Protein AF-V5I2Z6-F1 (afdb_monomer_lite)

Foldseek 3Di:
DPDPVVVVVVVPPPPPPPPPQDDDAAADDPPAQFQKDWDQRPVPRDIDIDGHDFQHFHCPPHGRQFTDDPRGTDGDDDPDPPDDDDPPDDD

Radius of gyration: 25.85 Å; chains: 1; bounding box: 71×24×76 Å

Sequence (91 aa):
MRAAVLTWALVGLFFVEEASSECPAIHRRAQDTNCNYYCRNQADNGWEEGFLLNGETCNHATENDGVCSDGICYKATVPSPTESAPSRGPS

Organism: Ixodes ricinus (NCBI:txid34613)

InterPro domains:
  IPR011694 Ixonnexin-like [PF07771] (1-84)

pLDDT: mean 79.19, std 18.8, range [47.59, 97.88]

Structure (mmCIF, N/CA/C/O backbone):
data_AF-V5I2Z6-F1
#
_entry.id   AF-V5I2Z6-F1
#
loop_
_atom_site.group_PDB
_atom_site.id
_atom_site.type_symbol
_atom_site.label_atom_id
_atom_site.label_alt_id
_atom_site.label_comp_id
_atom_site.label_asym_id
_atom_site.label_entity_id
_atom_site.label_seq_id
_atom_site.pdbx_PDB_ins_code
_atom_site.Cartn_x
_atom_site.Cartn_y
_atom_site.Cartn_z
_atom_site.occupancy
_atom_site.B_iso_or_equiv
_atom_site.auth_seq_id
_atom_site.auth_comp_id
_atom_site.auth_asym_id
_atom_site.auth_atom_id
_atom_site.pdbx_PDB_model_num
ATOM 1 N N . MET A 1 1 ? -58.839 0.098 23.102 1.00 47.59 1 MET A N 1
ATOM 2 C CA . MET A 1 1 ? -57.864 0.976 22.413 1.00 47.59 1 MET A CA 1
ATOM 3 C C . MET A 1 1 ? -56.577 1.141 23.236 1.00 47.59 1 MET A C 1
ATOM 5 O O . MET A 1 1 ? -56.329 2.241 23.690 1.00 47.59 1 MET A O 1
ATOM 9 N N . ARG A 1 2 ? -55.772 0.095 23.506 1.00 51.69 2 ARG A N 1
ATOM 10 C CA . ARG A 1 2 ? -54.456 0.264 24.190 1.00 51.69 2 ARG A CA 1
ATOM 11 C C . ARG A 1 2 ? -53.377 -0.788 23.862 1.00 51.69 2 ARG A C 1
ATOM 13 O O . ARG A 1 2 ? -52.260 -0.638 24.329 1.00 51.69 2 ARG A O 1
ATOM 20 N N . ALA A 1 3 ? -53.662 -1.814 23.054 1.00 48.09 3 ALA A N 1
ATOM 21 C CA . ALA A 1 3 ? -52.691 -2.885 22.779 1.00 48.09 3 ALA A CA 1
ATOM 22 C C . ALA A 1 3 ? -51.835 -2.659 21.516 1.00 48.09 3 ALA A C 1
ATOM 24 O O . ALA A 1 3 ? -50.690 -3.087 21.473 1.00 48.09 3 ALA A O 1
ATOM 25 N N . ALA A 1 4 ? -52.351 -1.947 20.507 1.00 50.94 4 ALA A N 1
ATOM 26 C CA . ALA A 1 4 ? -51.686 -1.817 19.203 1.00 50.94 4 ALA A CA 1
ATOM 27 C C . ALA A 1 4 ? -50.456 -0.885 19.196 1.00 50.94 4 ALA A C 1
ATOM 29 O O . ALA A 1 4 ? -49.644 -0.942 18.280 1.00 50.94 4 ALA A O 1
ATOM 30 N N . VAL A 1 5 ? -50.309 -0.023 20.208 1.00 53.84 5 VAL A N 1
ATOM 31 C CA . VAL A 1 5 ? -49.215 0.964 20.268 1.00 53.84 5 VAL A CA 1
ATOM 32 C C . VAL A 1 5 ? -47.906 0.325 20.751 1.00 53.84 5 VAL A C 1
ATOM 34 O O . VAL A 1 5 ? -46.827 0.747 20.349 1.00 53.84 5 VAL A O 1
ATOM 37 N N . LEU A 1 6 ? -47.985 -0.733 21.565 1.00 49.38 6 LEU A N 1
ATOM 38 C CA . LEU A 1 6 ? -46.810 -1.372 22.169 1.00 49.38 6 LEU A CA 1
ATOM 39 C C . LEU A 1 6 ? -45.988 -2.197 21.167 1.00 49.38 6 LEU A C 1
ATOM 41 O O . LEU A 1 6 ? -44.784 -2.350 21.347 1.00 49.38 6 LEU A O 1
ATOM 45 N N . THR A 1 7 ? -46.601 -2.691 20.090 1.00 51.41 7 THR A N 1
ATOM 46 C CA . THR A 1 7 ? -45.921 -3.540 19.099 1.00 51.41 7 THR A CA 1
ATOM 47 C C . THR A 1 7 ? -45.009 -2.768 18.145 1.00 51.41 7 THR A C 1
ATOM 49 O O . THR A 1 7 ? -44.038 -3.335 17.661 1.00 51.41 7 THR A O 1
ATOM 52 N N . TRP A 1 8 ? -45.262 -1.478 17.894 1.00 51.91 8 TRP A N 1
ATOM 53 C CA . TRP A 1 8 ? -44.421 -0.667 16.997 1.00 51.91 8 TRP A CA 1
ATOM 54 C C . TRP A 1 8 ? -43.111 -0.197 17.646 1.00 51.91 8 TRP A C 1
ATOM 56 O O . TRP A 1 8 ? -42.130 0.028 16.944 1.00 51.91 8 TRP A O 1
ATOM 66 N N . ALA A 1 9 ? -43.059 -0.102 18.977 1.00 54.34 9 ALA A N 1
ATOM 67 C CA . ALA A 1 9 ? -41.865 0.348 19.694 1.00 54.34 9 ALA A CA 1
ATOM 68 C C . ALA A 1 9 ? -40.723 -0.691 19.696 1.00 54.34 9 ALA A C 1
ATOM 70 O O . ALA A 1 9 ? -39.562 -0.325 19.844 1.00 54.34 9 ALA A O 1
ATOM 71 N N . LEU A 1 10 ? -41.033 -1.979 19.506 1.00 54.75 10 LEU A N 1
ATOM 72 C CA . LEU A 1 10 ? -40.045 -3.066 19.569 1.00 54.75 10 LEU A CA 1
ATOM 73 C C . LEU A 1 10 ? -39.276 -3.291 18.257 1.00 54.75 10 LEU A C 1
ATOM 75 O O . LEU A 1 10 ? -38.242 -3.950 18.269 1.00 54.75 10 LEU A O 1
ATOM 79 N N . VAL A 1 11 ? -39.746 -2.746 17.130 1.00 58.41 11 VAL A N 1
ATOM 80 C CA . VAL A 1 11 ? -39.134 -2.978 15.805 1.00 58.41 11 VAL A CA 1
ATOM 81 C C . VAL A 1 11 ? -38.012 -1.968 15.498 1.00 58.41 11 VAL A C 1
ATOM 83 O O . VAL A 1 11 ? -37.234 -2.167 14.573 1.00 58.41 11 VAL A O 1
ATOM 86 N N . GLY A 1 12 ? -37.880 -0.897 16.288 1.00 56.72 12 GLY A N 1
ATOM 87 C CA . GLY A 1 12 ? -36.937 0.197 16.024 1.00 56.72 12 GLY A CA 1
ATOM 88 C C . GLY A 1 12 ? -35.518 0.034 16.583 1.00 56.72 12 GLY A C 1
ATOM 89 O O . GLY A 1 12 ? -34.721 0.948 16.418 1.00 56.72 12 GLY A O 1
ATOM 90 N N . LEU A 1 13 ? -35.190 -1.072 17.263 1.00 57.62 13 LEU A N 1
ATOM 91 C CA . LEU A 1 13 ? -33.956 -1.182 18.065 1.00 57.62 13 LEU A CA 1
ATOM 92 C C . LEU A 1 13 ? -32.756 -1.877 17.390 1.00 57.62 13 LEU A C 1
ATOM 94 O O . LEU A 1 13 ? -31.746 -2.075 18.056 1.00 57.62 13 LEU A O 1
ATOM 98 N N . PHE A 1 14 ? -32.825 -2.249 16.108 1.00 57.19 14 PHE A N 1
ATOM 99 C CA . PHE A 1 14 ? -31.841 -3.179 15.518 1.00 57.19 14 PHE A CA 1
ATOM 100 C C . PHE A 1 14 ? -30.908 -2.614 14.441 1.00 57.19 14 PHE A C 1
ATOM 102 O O . PHE A 1 14 ? -30.169 -3.382 13.836 1.00 57.19 14 PHE A O 1
ATOM 109 N N . PHE A 1 15 ? -30.872 -1.301 14.217 1.00 59.12 15 PHE A N 1
ATOM 110 C CA . PHE A 1 15 ?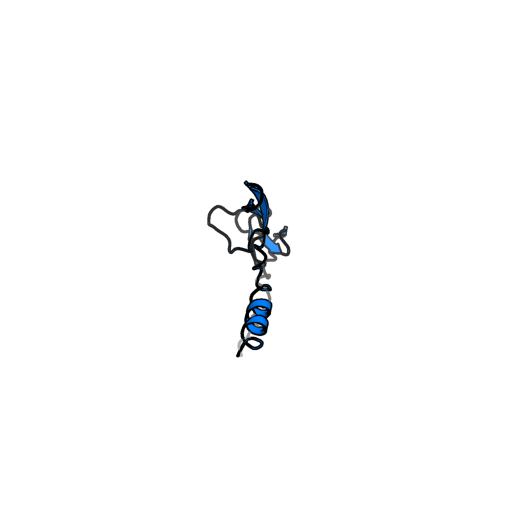 -29.867 -0.705 13.331 1.00 59.12 15 PHE A CA 1
ATOM 111 C C . PHE A 1 15 ? -28.755 -0.068 14.164 1.00 59.12 15 PHE A C 1
ATOM 113 O O . PHE A 1 15 ? -28.670 1.149 14.289 1.00 59.12 15 PHE A O 1
ATOM 120 N N . VAL A 1 16 ? -27.926 -0.912 14.784 1.00 58.22 16 VAL A N 1
ATOM 121 C CA . VAL A 1 16 ? -26.571 -0.495 15.152 1.00 58.22 16 VAL A CA 1
ATOM 122 C C . VAL A 1 16 ? -25.782 -0.544 13.849 1.00 58.22 16 VAL A C 1
ATOM 124 O O . VAL A 1 16 ? -25.469 -1.621 13.350 1.00 58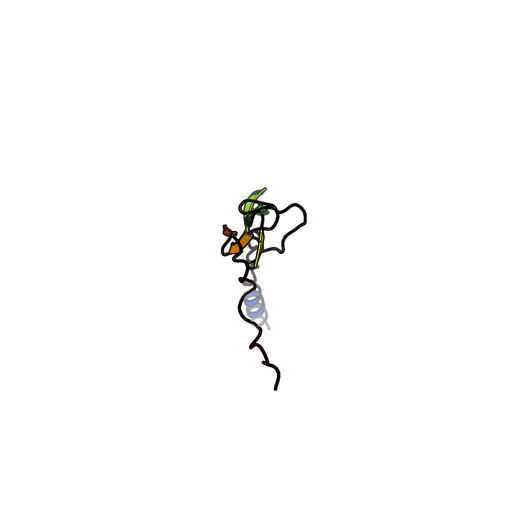.22 16 VAL A O 1
ATOM 127 N N . GLU A 1 17 ? -25.553 0.616 13.234 1.00 55.91 17 GLU A N 1
ATOM 128 C CA . GLU A 1 17 ? -24.497 0.743 12.233 1.00 55.91 17 GLU A CA 1
ATOM 129 C C . GLU A 1 17 ? -23.190 0.438 12.963 1.00 55.91 17 GLU A C 1
ATOM 131 O O . GLU A 1 17 ? -22.737 1.225 13.795 1.00 55.91 17 GLU A O 1
ATOM 136 N N . GLU A 1 18 ? -22.640 -0.752 12.721 1.00 55.72 18 GLU A N 1
ATOM 137 C CA . GLU A 1 18 ? -21.290 -1.110 13.135 1.00 55.72 18 GLU A CA 1
ATOM 138 C C . GLU A 1 18 ? -20.371 -0.033 12.553 1.00 55.72 18 GLU A C 1
ATOM 140 O O . GLU A 1 18 ? -20.122 0.010 11.345 1.00 55.72 18 GLU A O 1
ATOM 145 N N . ALA A 1 19 ? -19.934 0.906 13.393 1.00 57.22 19 ALA A N 1
ATOM 146 C CA . ALA A 1 19 ? -18.904 1.851 13.016 1.00 57.22 19 ALA A CA 1
ATOM 147 C C . ALA A 1 19 ? -17.660 1.009 12.740 1.00 57.22 19 ALA A C 1
ATOM 149 O O . ALA A 1 19 ? -17.001 0.563 13.677 1.00 57.22 19 ALA A O 1
ATOM 150 N N . SER A 1 20 ? -17.411 0.721 11.459 1.00 61.81 20 SER A N 1
ATOM 151 C CA . SER A 1 20 ? -16.233 -0.015 11.017 1.00 61.81 20 SER A CA 1
ATOM 152 C C . SER A 1 20 ? -15.023 0.696 11.594 1.00 61.81 20 SER A C 1
ATOM 154 O O . SER A 1 20 ? -14.712 1.823 11.207 1.00 61.81 20 SER A O 1
ATOM 156 N N . SER A 1 21 ? -14.393 0.058 12.573 1.00 64.25 21 SER A N 1
ATOM 157 C CA . SER A 1 21 ? -13.199 0.574 13.222 1.00 64.25 21 SER A CA 1
ATOM 158 C C . SER A 1 21 ? -11.985 0.503 12.312 1.00 64.25 21 SER A C 1
ATOM 160 O O . SER A 1 21 ? -10.993 1.100 12.692 1.00 64.25 21 SER A O 1
ATOM 162 N N . GLU A 1 22 ? -12.113 -0.192 11.171 1.00 82.69 22 GLU A N 1
ATOM 163 C CA . GLU A 1 22 ? -11.064 -0.495 10.203 1.00 82.69 22 GLU A CA 1
ATOM 164 C C . GLU A 1 22 ? -10.830 0.630 9.184 1.00 82.69 22 GLU A C 1
ATOM 166 O O . GLU A 1 22 ? -11.774 1.200 8.618 1.00 82.69 22 GLU A O 1
ATOM 171 N N . CYS A 1 23 ? -9.560 0.909 8.887 1.00 90.88 23 CYS A N 1
ATOM 172 C CA . CYS A 1 23 ? -9.160 1.782 7.791 1.00 90.88 23 CYS A CA 1
ATOM 173 C C . CYS A 1 23 ? -9.717 1.292 6.439 1.00 90.88 23 CYS A C 1
ATOM 175 O O . CYS A 1 23 ? -9.529 0.130 6.074 1.00 90.88 23 CYS A O 1
ATOM 177 N N . PRO A 1 24 ? -10.335 2.168 5.624 1.00 91.38 24 PRO A N 1
ATOM 178 C CA . PRO A 1 24 ? -10.872 1.765 4.327 1.00 91.38 24 PRO A CA 1
ATOM 179 C C . PRO A 1 24 ? -9.759 1.375 3.343 1.00 91.38 24 PRO A C 1
ATOM 181 O O . PRO A 1 24 ? -8.655 1.909 3.390 1.00 91.38 24 PRO A O 1
ATOM 184 N N . ALA A 1 25 ? -10.042 0.512 2.370 1.00 92.50 25 ALA A N 1
ATOM 185 C CA . ALA A 1 25 ? -9.129 0.359 1.239 1.00 92.50 25 ALA A CA 1
ATOM 186 C C . ALA A 1 25 ? -9.178 1.622 0.357 1.00 92.50 25 ALA A C 1
ATOM 188 O O . ALA A 1 25 ? -10.266 2.082 0.001 1.00 92.50 25 ALA A O 1
ATOM 189 N N . ILE A 1 26 ? -8.022 2.199 0.009 1.00 95.06 26 ILE A N 1
ATOM 190 C CA . ILE A 1 26 ? -7.945 3.465 -0.748 1.00 95.06 26 ILE A CA 1
ATOM 191 C C . ILE A 1 26 ? -7.149 3.328 -2.050 1.00 95.06 26 ILE A C 1
ATOM 193 O O . ILE A 1 26 ? -6.283 2.467 -2.186 1.00 95.06 26 ILE A O 1
ATOM 197 N N . HIS A 1 27 ? -7.405 4.230 -2.998 1.00 97.25 27 HIS A N 1
ATOM 198 C CA . HIS A 1 27 ? -6.492 4.470 -4.117 1.00 97.25 27 HIS A CA 1
ATOM 199 C C . HIS A 1 27 ? -5.222 5.179 -3.640 1.00 97.25 27 HIS A C 1
ATOM 201 O O . HIS A 1 27 ? -5.240 5.915 -2.646 1.00 97.25 27 HIS A O 1
ATOM 207 N N . ARG A 1 28 ? -4.130 4.999 -4.384 1.00 96.00 28 ARG A N 1
ATOM 208 C CA . ARG A 1 28 ? -2.843 5.617 -4.075 1.00 96.00 28 ARG A CA 1
ATOM 209 C C . ARG A 1 28 ? -2.930 7.145 -4.122 1.00 96.00 28 ARG A C 1
ATOM 211 O O . ARG A 1 28 ? -3.397 7.730 -5.101 1.00 96.00 28 ARG A O 1
ATOM 218 N N . ARG A 1 29 ? -2.411 7.813 -3.090 1.00 94.75 29 ARG A N 1
ATOM 219 C CA . ARG A 1 29 ? -2.183 9.267 -3.076 1.00 94.75 29 ARG A CA 1
ATOM 220 C C . ARG A 1 29 ? -0.751 9.571 -3.504 1.00 94.75 29 ARG A C 1
ATOM 222 O O . ARG A 1 29 ? 0.125 8.717 -3.439 1.00 94.75 29 ARG A O 1
ATOM 229 N N . ALA A 1 30 ? -0.483 10.815 -3.891 1.00 92.62 30 ALA A N 1
ATOM 230 C CA . ALA A 1 30 ? 0.832 11.214 -4.399 1.00 92.62 30 ALA A CA 1
ATOM 231 C C . ALA A 1 30 ? 1.995 10.918 -3.428 1.00 92.62 30 ALA A C 1
ATOM 233 O O . ALA A 1 30 ? 3.104 10.641 -3.872 1.00 92.62 30 ALA A O 1
ATOM 234 N N . GLN A 1 31 ? 1.749 10.962 -2.115 1.00 92.38 31 GLN A N 1
ATOM 235 C CA . GLN A 1 31 ? 2.754 10.666 -1.092 1.00 92.38 31 GLN A CA 1
ATOM 236 C C . GLN A 1 31 ? 2.911 9.175 -0.756 1.00 92.38 31 GLN A C 1
ATOM 238 O O . GLN A 1 31 ? 3.835 8.821 -0.026 1.00 92.38 31 GLN A O 1
ATOM 243 N N . ASP A 1 32 ? 2.007 8.310 -1.222 1.00 94.38 32 ASP A N 1
ATOM 244 C CA . ASP A 1 32 ? 2.028 6.897 -0.861 1.00 94.38 32 ASP A CA 1
ATOM 245 C C . ASP A 1 32 ? 3.072 6.166 -1.723 1.00 94.38 32 ASP A C 1
ATOM 247 O O . ASP A 1 32 ? 2.996 6.126 -2.957 1.00 94.38 32 ASP A O 1
ATOM 251 N N . THR A 1 33 ? 4.082 5.610 -1.055 1.00 95.75 33 THR A N 1
ATOM 252 C CA . THR A 1 33 ? 5.167 4.829 -1.673 1.00 95.75 33 THR A CA 1
ATOM 253 C C . THR A 1 33 ? 5.069 3.335 -1.362 1.00 95.75 33 THR A C 1
ATOM 255 O O . THR A 1 33 ? 5.685 2.534 -2.062 1.00 95.75 33 THR A O 1
ATOM 258 N N . ASN A 1 34 ? 4.285 2.959 -0.349 1.00 95.69 34 ASN A N 1
ATOM 259 C CA . ASN A 1 34 ? 4.019 1.584 0.070 1.00 95.69 34 ASN A CA 1
ATOM 260 C C . ASN A 1 34 ? 2.524 1.256 -0.105 1.00 95.69 34 ASN A C 1
ATOM 262 O O . ASN A 1 34 ? 1.709 2.143 -0.340 1.00 95.69 34 ASN A O 1
ATOM 266 N N . CYS A 1 35 ? 2.178 -0.020 0.013 1.00 97.62 35 CYS A N 1
ATOM 267 C CA . CYS A 1 35 ? 0.829 -0.559 -0.090 1.00 97.62 35 CYS A CA 1
ATOM 268 C C . CYS A 1 35 ? 0.048 -0.521 1.224 1.00 97.62 35 CYS A C 1
ATOM 270 O O . CYS A 1 35 ? -1.128 -0.872 1.229 1.00 97.62 35 CYS A O 1
ATOM 272 N N . ASN A 1 36 ? 0.674 -0.090 2.319 1.00 95.69 36 ASN A N 1
ATOM 273 C CA . ASN A 1 36 ? 0.022 0.155 3.596 1.00 95.69 36 ASN A CA 1
ATOM 274 C C . ASN A 1 36 ? 0.040 1.650 3.948 1.00 95.69 36 ASN A C 1
ATOM 276 O O . ASN A 1 36 ? 0.896 2.416 3.499 1.00 95.69 36 ASN A O 1
ATOM 280 N N . TYR A 1 37 ? -0.915 2.063 4.771 1.00 94.44 37 TYR A N 1
ATOM 281 C CA . TYR A 1 37 ? -1.006 3.413 5.309 1.00 94.44 37 TYR A CA 1
ATOM 282 C C . TYR A 1 37 ? 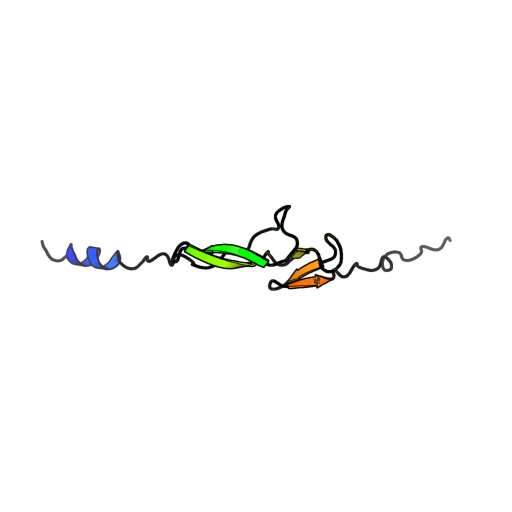-1.618 3.377 6.710 1.00 94.44 37 TYR A C 1
ATOM 284 O O . TYR A 1 37 ? -2.196 2.373 7.106 1.00 94.44 37 TYR A O 1
ATOM 292 N N . TYR A 1 38 ? -1.521 4.479 7.455 1.00 93.19 38 TYR A N 1
ATOM 293 C CA . TYR A 1 38 ? -2.165 4.590 8.763 1.00 93.19 38 TYR A CA 1
ATOM 294 C C . TYR A 1 38 ? -3.322 5.586 8.731 1.00 93.19 38 TYR A C 1
ATOM 296 O O . TYR A 1 38 ? -3.175 6.701 8.215 1.00 93.19 38 TYR A O 1
ATOM 304 N N . CYS A 1 39 ? -4.461 5.199 9.301 1.00 91.69 39 CYS A N 1
ATOM 305 C CA . CYS A 1 39 ? -5.604 6.076 9.532 1.00 91.69 39 CYS A CA 1
ATOM 306 C C . CYS A 1 39 ? -5.900 6.206 11.031 1.00 91.69 39 CYS A C 1
ATOM 308 O O . CYS A 1 39 ? -5.406 5.440 11.861 1.00 91.69 39 CYS A O 1
ATOM 310 N N . ARG A 1 40 ? -6.669 7.237 11.392 1.00 91.69 40 ARG A N 1
ATOM 311 C CA . ARG A 1 40 ? -7.066 7.466 12.781 1.00 91.69 40 ARG A CA 1
ATOM 312 C C . ARG A 1 40 ? -8.271 6.591 13.109 1.00 91.69 40 ARG A C 1
ATOM 314 O O . ARG A 1 40 ? -9.317 6.760 12.483 1.00 91.69 40 ARG A O 1
ATOM 321 N N . ASN A 1 41 ? -8.146 5.740 14.120 1.00 86.06 41 ASN A N 1
ATOM 322 C CA . ASN A 1 41 ? -9.279 4.999 14.656 1.00 86.06 41 ASN A CA 1
ATOM 323 C C . ASN A 1 41 ? -10.131 5.946 15.522 1.00 86.06 41 ASN A C 1
ATOM 325 O O . ASN A 1 41 ? -9.624 6.597 16.439 1.00 86.06 41 ASN A O 1
ATOM 329 N N . GLN A 1 42 ? -11.422 6.074 15.207 1.00 82.94 42 GLN A N 1
ATOM 330 C CA . GLN A 1 42 ? -12.321 6.991 15.921 1.00 82.94 42 GLN A CA 1
ATOM 331 C C . GLN A 1 42 ? -12.810 6.443 17.269 1.00 82.94 42 GLN A C 1
ATOM 333 O O . GLN A 1 42 ? -13.255 7.225 18.108 1.00 82.94 42 GLN A O 1
ATOM 338 N N . ALA A 1 43 ? -12.727 5.129 17.494 1.00 84.94 43 ALA A N 1
ATOM 339 C CA . ALA A 1 43 ? -13.199 4.489 18.717 1.00 84.94 43 ALA A CA 1
ATOM 340 C C . ALA A 1 43 ? -12.247 4.724 19.900 1.00 84.94 43 ALA A C 1
ATOM 342 O O . ALA A 1 43 ? -12.701 4.963 21.019 1.00 84.94 43 ALA A O 1
ATOM 343 N N . ASP A 1 44 ? -10.935 4.691 19.662 1.00 86.44 44 ASP A N 1
ATOM 344 C CA . ASP A 1 44 ? -9.912 4.775 20.712 1.00 86.44 44 ASP A CA 1
ATOM 345 C C . ASP A 1 44 ? -8.861 5.876 20.477 1.00 86.44 44 ASP A C 1
ATOM 347 O O . ASP A 1 44 ? -7.947 6.053 21.286 1.00 86.44 44 ASP A O 1
ATOM 351 N N . ASN A 1 45 ? -9.005 6.667 19.407 1.00 85.50 45 ASN A N 1
ATOM 352 C CA . ASN A 1 45 ? -8.025 7.655 18.943 1.00 85.50 45 ASN A CA 1
ATOM 353 C C . ASN A 1 45 ? -6.646 7.066 18.602 1.00 85.50 45 ASN A C 1
ATOM 355 O O . ASN A 1 45 ? -5.679 7.836 18.486 1.00 85.50 45 ASN A O 1
ATOM 359 N N . GLY A 1 46 ? -6.551 5.749 18.435 1.00 90.44 46 GLY A N 1
ATOM 360 C CA . GLY A 1 46 ? -5.367 5.030 18.004 1.00 90.44 46 GLY A CA 1
ATOM 361 C C . GLY A 1 46 ? -5.048 5.241 16.526 1.00 90.44 46 GLY A C 1
ATOM 362 O O . GLY A 1 46 ? -5.744 5.951 15.790 1.00 90.44 46 GLY A O 1
ATOM 363 N N . TRP A 1 47 ? -3.947 4.625 16.106 1.00 93.25 47 TRP A N 1
ATOM 364 C CA . TRP A 1 47 ? -3.590 4.476 14.701 1.00 93.25 47 TRP A CA 1
ATOM 365 C C . TRP A 1 47 ? -3.838 3.039 14.301 1.00 93.25 47 TRP A C 1
ATOM 367 O O . TRP A 1 47 ? -3.424 2.121 15.007 1.00 93.25 47 TRP A O 1
ATOM 377 N N . GLU A 1 48 ? -4.462 2.866 13.155 1.00 93.44 48 GLU A N 1
ATOM 378 C CA . GLU A 1 48 ? -4.695 1.560 12.576 1.00 93.44 48 GLU A CA 1
ATOM 379 C C . GLU A 1 48 ? -4.087 1.518 11.181 1.00 93.44 48 GLU A C 1
ATOM 381 O O . GLU A 1 48 ? -3.977 2.544 10.504 1.00 93.44 48 GLU A O 1
ATOM 386 N N . GLU A 1 49 ? -3.619 0.338 10.798 1.00 93.38 49 GLU A N 1
ATOM 387 C CA . GLU A 1 49 ? -3.072 0.084 9.478 1.00 93.38 49 GLU A CA 1
ATOM 388 C C . GLU A 1 49 ? -4.199 -0.242 8.495 1.00 93.38 49 GLU A C 1
ATOM 390 O O . GLU A 1 49 ? -5.053 -1.083 8.759 1.00 93.38 49 GLU A O 1
ATOM 395 N N . GLY A 1 50 ? -4.183 0.422 7.346 1.00 94.31 50 GLY A N 1
ATOM 396 C CA . GLY A 1 50 ? -5.014 0.116 6.193 1.00 94.31 50 GLY A CA 1
ATOM 397 C C . GLY A 1 50 ? -4.159 -0.164 4.968 1.00 94.31 50 GLY A C 1
ATOM 398 O O . GLY A 1 50 ? -2.945 0.052 4.966 1.00 94.31 50 GLY A O 1
ATOM 399 N N . PHE A 1 51 ? -4.808 -0.596 3.891 1.00 96.50 51 PHE A N 1
ATOM 400 C CA . PHE A 1 51 ? -4.124 -0.991 2.664 1.00 96.50 51 PHE A CA 1
ATOM 401 C C . PHE A 1 51 ? -4.603 -0.195 1.452 1.00 96.50 51 PHE A C 1
ATOM 403 O O . PHE A 1 51 ? -5.764 0.210 1.353 1.00 96.50 51 PHE A O 1
ATOM 410 N N . LEU A 1 52 ? -3.686 0.031 0.516 1.00 97.31 52 LEU A N 1
ATOM 411 C CA . LEU A 1 52 ? -4.039 0.464 -0.825 1.00 97.31 52 LEU A CA 1
ATOM 412 C C . LEU A 1 52 ? -4.769 -0.669 -1.554 1.00 97.31 52 LEU A C 1
ATOM 414 O O . LEU A 1 52 ? -4.582 -1.850 -1.255 1.00 97.31 52 LEU A O 1
ATOM 418 N N . LEU A 1 53 ? -5.590 -0.308 -2.534 1.00 97.56 53 LEU A N 1
ATOM 419 C CA . LEU A 1 53 ? -6.257 -1.274 -3.398 1.00 97.56 53 LEU A CA 1
ATOM 420 C C . LEU A 1 53 ? -5.239 -2.124 -4.177 1.00 97.56 53 LEU A C 1
ATOM 422 O O . LEU A 1 53 ? -4.167 -1.661 -4.575 1.00 97.56 53 LEU A O 1
ATOM 426 N N . ASN A 1 54 ? -5.603 -3.379 -4.439 1.00 97.00 54 ASN A N 1
ATOM 427 C CA . ASN A 1 54 ? -4.807 -4.254 -5.294 1.00 97.00 54 ASN A CA 1
ATOM 428 C C . ASN A 1 54 ? -4.675 -3.641 -6.700 1.00 97.00 54 ASN A C 1
ATOM 430 O O . 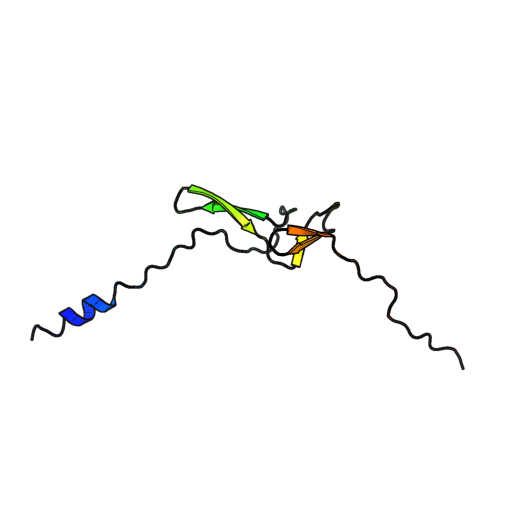ASN A 1 54 ? -5.650 -3.141 -7.261 1.00 97.00 54 ASN A O 1
ATOM 434 N N . GLY A 1 55 ? -3.474 -3.701 -7.277 1.00 95.94 55 GLY A N 1
ATOM 435 C CA . GLY A 1 55 ? -3.167 -3.106 -8.581 1.00 95.94 55 GLY A CA 1
ATOM 436 C C . GLY A 1 55 ? -2.581 -1.691 -8.522 1.00 95.94 55 GLY A C 1
ATOM 437 O O . GLY A 1 55 ? -2.051 -1.224 -9.530 1.00 95.94 55 GLY A O 1
ATOM 438 N N . GLU A 1 56 ? -2.623 -1.021 -7.366 1.00 97.44 56 GLU A N 1
ATOM 439 C CA . GLU A 1 56 ? -1.981 0.284 -7.192 1.00 97.44 56 GLU A CA 1
ATOM 440 C C . GLU A 1 56 ? -0.460 0.187 -7.353 1.00 97.44 56 GLU A C 1
ATOM 442 O O . GLU A 1 56 ? 0.164 -0.823 -7.021 1.00 97.44 56 GLU A O 1
ATOM 447 N N . THR A 1 57 ? 0.147 1.254 -7.870 1.00 96.56 57 THR A N 1
ATOM 448 C CA . THR A 1 57 ? 1.605 1.328 -8.041 1.00 96.56 57 THR A CA 1
ATOM 449 C C . THR A 1 57 ? 2.297 1.596 -6.707 1.00 96.56 57 THR A C 1
ATOM 451 O O . THR A 1 57 ? 1.816 2.376 -5.890 1.00 96.56 57 THR A O 1
ATOM 454 N N . CYS A 1 58 ? 3.453 0.980 -6.489 1.00 97.00 58 CYS A N 1
ATOM 455 C CA . CYS A 1 58 ? 4.247 1.158 -5.273 1.00 97.00 58 CYS A CA 1
ATOM 456 C C . CYS A 1 58 ? 5.746 1.132 -5.584 1.00 97.00 58 CYS A C 1
ATOM 458 O O . CYS A 1 58 ? 6.160 0.793 -6.695 1.00 97.00 58 CYS A O 1
ATOM 460 N N . ASN A 1 59 ? 6.565 1.507 -4.602 1.00 96.50 59 ASN A N 1
ATOM 461 C CA . ASN A 1 59 ? 8.017 1.508 -4.724 1.00 96.50 59 ASN A CA 1
ATOM 462 C C . ASN A 1 59 ? 8.568 0.216 -4.112 1.00 96.50 59 ASN A C 1
ATOM 464 O O . ASN A 1 59 ? 8.698 0.117 -2.892 1.00 96.50 59 ASN A O 1
ATOM 468 N N . HIS A 1 60 ? 8.884 -0.776 -4.946 1.00 95.25 60 HIS A N 1
ATOM 469 C CA . HIS A 1 60 ? 9.453 -2.046 -4.494 1.00 95.25 60 HIS A CA 1
ATOM 470 C C . HIS A 1 60 ? 10.977 -1.940 -4.347 1.00 95.25 60 HIS A C 1
ATOM 472 O O . HIS A 1 60 ? 11.529 -2.233 -3.289 1.00 95.25 60 HIS A O 1
ATOM 478 N N . ALA A 1 61 ? 11.669 -1.525 -5.410 1.00 94.81 61 ALA A N 1
ATOM 479 C CA . ALA A 1 61 ? 13.108 -1.253 -5.395 1.00 94.81 61 ALA A CA 1
ATOM 480 C C . ALA A 1 61 ? 13.445 0.146 -5.925 1.00 94.81 61 ALA A C 1
ATOM 482 O O . ALA A 1 61 ? 14.416 0.757 -5.477 1.00 94.81 61 ALA A O 1
ATOM 483 N N . THR A 1 62 ? 12.645 0.665 -6.855 1.00 94.12 62 THR A N 1
ATOM 484 C CA . THR A 1 62 ? 12.746 2.032 -7.376 1.00 94.12 62 THR A CA 1
ATOM 485 C C . THR A 1 62 ? 11.374 2.701 -7.362 1.00 94.12 62 THR A C 1
ATOM 487 O O . THR A 1 62 ? 10.403 2.152 -6.854 1.00 94.12 62 THR A O 1
ATOM 490 N N . GLU A 1 63 ? 11.270 3.923 -7.874 1.00 95.00 63 GLU A N 1
ATOM 491 C CA . GLU A 1 63 ? 9.979 4.602 -7.931 1.00 95.00 63 GLU A CA 1
ATOM 492 C C . GLU A 1 63 ? 9.016 3.882 -8.889 1.00 95.00 63 GLU A C 1
ATOM 494 O O . GLU A 1 63 ? 9.364 3.635 -10.044 1.00 95.00 63 GLU A O 1
ATOM 499 N N . ASN A 1 64 ? 7.807 3.574 -8.414 1.00 94.56 64 ASN A N 1
ATOM 500 C CA . ASN A 1 64 ? 6.699 2.998 -9.182 1.00 94.56 64 ASN A CA 1
ATOM 501 C C . ASN A 1 64 ? 7.016 1.661 -9.892 1.00 94.56 64 ASN A C 1
ATOM 503 O O . ASN A 1 64 ? 6.374 1.336 -10.891 1.00 94.56 64 ASN A O 1
ATOM 507 N N . ASP A 1 65 ? 7.998 0.886 -9.413 1.00 95.50 65 ASP A N 1
ATOM 508 C CA . ASP A 1 65 ? 8.399 -0.401 -10.010 1.00 95.50 65 ASP A CA 1
ATOM 509 C C . ASP A 1 65 ? 7.663 -1.618 -9.428 1.00 95.50 65 ASP A C 1
ATOM 511 O O . ASP A 1 65 ? 7.953 -2.762 -9.795 1.00 95.50 65 ASP A O 1
ATOM 515 N N . GLY A 1 66 ? 6.721 -1.382 -8.518 1.00 96.69 66 GLY A N 1
ATOM 516 C CA . GLY A 1 66 ? 5.915 -2.407 -7.881 1.00 96.69 66 GLY A CA 1
ATOM 517 C C . GLY A 1 66 ? 4.413 -2.234 -8.084 1.00 96.69 66 GLY A C 1
ATOM 518 O O . GLY A 1 66 ? 3.928 -1.187 -8.518 1.00 96.69 66 GLY A O 1
ATOM 519 N N . VAL A 1 67 ? 3.685 -3.290 -7.732 1.00 97.31 67 VAL A N 1
ATOM 520 C CA . VAL A 1 67 ? 2.225 -3.363 -7.705 1.00 97.31 67 VAL A CA 1
ATOM 521 C C . VAL A 1 67 ? 1.772 -3.924 -6.360 1.00 97.31 67 VAL A C 1
ATOM 523 O O . VAL A 1 67 ? 2.332 -4.910 -5.873 1.00 97.31 67 VAL A O 1
ATOM 526 N N . CYS A 1 68 ? 0.750 -3.311 -5.772 1.00 97.88 68 CYS A N 1
ATOM 527 C CA . CYS A 1 68 ? 0.144 -3.770 -4.531 1.00 97.88 68 CYS A CA 1
ATOM 528 C C . CYS A 1 68 ? -0.701 -5.031 -4.736 1.00 97.88 68 CYS A C 1
ATOM 530 O O . CYS A 1 68 ? -1.558 -5.074 -5.622 1.00 97.88 68 CYS A O 1
ATOM 532 N N . SER A 1 69 ? -0.488 -6.033 -3.884 1.00 96.50 69 SER A N 1
ATOM 533 C CA . SER A 1 69 ? -1.363 -7.196 -3.724 1.00 96.50 69 SER A CA 1
ATOM 534 C C . SER A 1 69 ? -1.421 -7.570 -2.249 1.00 96.50 69 SER A C 1
ATOM 536 O O . SER A 1 69 ? -0.384 -7.786 -1.629 1.00 96.50 69 SER A O 1
ATOM 538 N N . ASP A 1 70 ? -2.623 -7.618 -1.684 1.00 93.44 70 ASP A N 1
ATOM 539 C CA . ASP A 1 70 ? -2.885 -7.995 -0.289 1.00 93.44 70 ASP A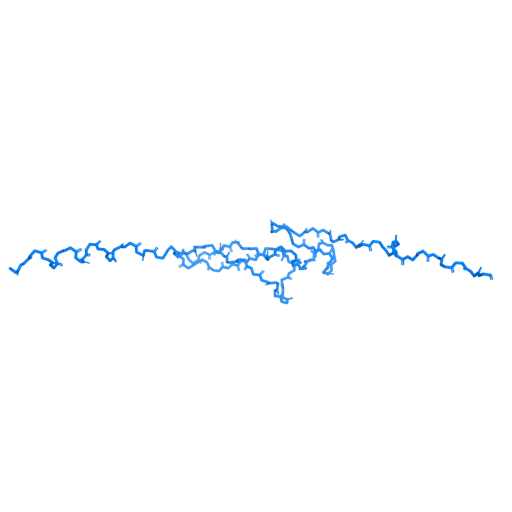 CA 1
ATOM 540 C C . ASP A 1 70 ? -2.033 -7.196 0.714 1.00 93.44 70 ASP A C 1
ATOM 542 O O . ASP A 1 70 ? -1.459 -7.734 1.657 1.00 93.44 70 ASP A O 1
ATOM 546 N N . GLY A 1 71 ? -1.902 -5.888 0.463 1.00 93.94 71 GLY A N 1
ATOM 547 C CA . GLY A 1 71 ? -1.125 -4.977 1.307 1.00 93.94 71 GLY A CA 1
ATOM 548 C C . GLY A 1 71 ? 0.393 -5.058 1.136 1.00 93.94 71 GLY A C 1
ATOM 549 O O . GLY A 1 71 ? 1.117 -4.306 1.785 1.00 93.94 71 GLY A O 1
ATOM 550 N N . ILE A 1 72 ? 0.894 -5.918 0.247 1.00 96.00 72 ILE A N 1
ATOM 551 C CA . ILE A 1 72 ? 2.323 -6.103 -0.012 1.00 96.00 72 ILE A CA 1
ATOM 552 C C . ILE A 1 72 ? 2.678 -5.513 -1.379 1.00 96.00 72 ILE A C 1
ATOM 554 O O . ILE A 1 72 ? 1.984 -5.728 -2.373 1.00 96.00 72 ILE A O 1
ATOM 558 N N . CYS A 1 73 ? 3.787 -4.775 -1.435 1.00 97.38 73 CYS A N 1
ATOM 559 C CA . CYS A 1 73 ? 4.349 -4.291 -2.690 1.00 97.38 73 CYS A CA 1
ATOM 560 C C . CYS A 1 73 ? 5.167 -5.405 -3.351 1.00 97.38 73 CYS A C 1
ATOM 562 O O . CYS A 1 73 ? 6.185 -5.825 -2.804 1.00 97.38 73 CYS A O 1
ATOM 564 N N . TYR A 1 74 ? 4.747 -5.873 -4.526 1.00 96.44 74 TYR A N 1
ATOM 565 C CA . TYR A 1 74 ? 5.476 -6.859 -5.329 1.00 96.44 74 TYR A CA 1
ATOM 566 C C . TYR A 1 74 ? 6.109 -6.197 -6.543 1.00 96.44 74 TYR A C 1
ATOM 568 O O . TYR A 1 74 ? 5.514 -5.310 -7.143 1.00 96.44 74 TYR A O 1
ATOM 576 N N . LYS A 1 75 ? 7.287 -6.659 -6.966 1.00 96.06 75 LYS A N 1
ATOM 577 C CA . LYS A 1 75 ? 7.917 -6.170 -8.197 1.00 96.06 75 LYS A CA 1
ATOM 578 C C . LYS A 1 75 ? 7.012 -6.413 -9.410 1.00 96.06 75 LYS A C 1
ATOM 580 O O . LYS A 1 75 ? 6.625 -7.552 -9.679 1.00 96.06 75 LYS A O 1
ATOM 585 N N . ALA A 1 76 ? 6.723 -5.359 -10.171 1.00 92.00 76 ALA A N 1
ATOM 586 C CA . ALA A 1 76 ? 5.934 -5.465 -11.388 1.00 92.00 76 ALA A CA 1
ATOM 587 C C . ALA A 1 76 ? 6.684 -6.314 -12.427 1.00 92.00 76 ALA A C 1
ATOM 589 O O . ALA A 1 76 ? 7.866 -6.090 -12.708 1.00 92.00 76 ALA A O 1
ATOM 590 N N . THR A 1 77 ? 6.001 -7.289 -13.028 1.00 84.69 77 THR A N 1
ATOM 591 C CA . THR A 1 77 ? 6.550 -7.994 -14.191 1.00 84.69 77 THR A CA 1
ATOM 592 C C . THR A 1 77 ? 6.273 -7.144 -15.421 1.00 84.69 77 THR A C 1
ATOM 594 O O . THR A 1 77 ? 5.121 -6.973 -15.809 1.00 84.69 77 THR A O 1
ATOM 597 N N . VAL A 1 78 ? 7.318 -6.594 -16.037 1.00 69.62 78 VAL A N 1
ATOM 598 C CA . VAL A 1 78 ? 7.178 -5.932 -17.338 1.00 69.62 78 VAL A CA 1
ATOM 599 C C . VAL A 1 78 ? 6.972 -7.035 -18.381 1.00 69.62 78 VAL A C 1
ATOM 601 O O . VAL A 1 78 ? 7.850 -7.897 -18.498 1.00 69.62 78 VAL A O 1
ATOM 604 N N . PRO A 1 79 ? 5.851 -7.069 -19.127 1.00 61.66 79 PRO A N 1
ATOM 605 C CA . PRO A 1 79 ? 5.723 -8.002 -20.236 1.00 61.66 79 PRO A CA 1
ATOM 606 C C . PRO A 1 79 ? 6.870 -7.743 -21.216 1.00 61.66 79 PRO A C 1
ATOM 608 O O . PRO A 1 79 ? 7.140 -6.602 -21.595 1.00 61.66 79 PRO A O 1
ATOM 611 N N . SER A 1 80 ? 7.600 -8.800 -21.575 1.00 49.88 80 SER A N 1
ATOM 612 C CA . SER A 1 80 ? 8.730 -8.675 -22.493 1.00 49.88 80 SER A CA 1
ATOM 613 C C . SER A 1 80 ? 8.225 -8.159 -23.852 1.00 49.88 80 SER A C 1
ATOM 615 O O . SER A 1 80 ? 7.178 -8.627 -24.299 1.00 49.88 80 SER A O 1
ATOM 617 N N . PRO A 1 81 ? 8.936 -7.253 -24.553 1.00 60.00 81 PRO A N 1
ATOM 618 C CA . PRO A 1 81 ? 8.495 -6.708 -25.846 1.00 60.00 81 PRO A CA 1
ATOM 619 C C . PRO A 1 81 ? 8.375 -7.724 -26.998 1.00 60.00 81 PRO A C 1
ATOM 621 O O . PRO A 1 81 ? 8.135 -7.333 -28.138 1.00 60.00 81 PRO A O 1
ATOM 624 N N . THR A 1 82 ? 8.558 -9.017 -26.744 1.00 54.31 82 THR A N 1
ATOM 625 C CA . THR A 1 82 ? 8.708 -10.044 -27.774 1.00 54.31 82 THR A CA 1
ATOM 626 C C . THR A 1 82 ? 7.539 -11.020 -27.762 1.00 54.31 82 THR A C 1
ATOM 628 O O . THR A 1 82 ? 7.734 -12.184 -27.452 1.00 54.31 82 THR A O 1
ATOM 631 N N . GLU A 1 83 ? 6.333 -10.576 -28.125 1.00 55.78 83 GLU A N 1
ATOM 632 C CA . GLU A 1 83 ? 5.334 -11.491 -28.707 1.00 55.78 83 GLU A CA 1
ATOM 633 C C . GLU A 1 83 ? 4.218 -10.751 -29.461 1.00 55.78 83 GLU A C 1
ATOM 635 O O . GLU A 1 83 ? 3.050 -10.843 -29.109 1.00 55.78 83 GLU A O 1
ATOM 640 N N . SER A 1 84 ? 4.549 -9.971 -30.497 1.00 55.88 84 SER A N 1
ATOM 641 C CA . SER A 1 84 ? 3.577 -9.566 -31.533 1.00 55.88 84 SER A CA 1
ATOM 642 C C . SER A 1 84 ? 4.273 -8.987 -32.767 1.00 55.88 84 SER A C 1
ATOM 644 O O . SER A 1 84 ? 4.368 -7.775 -32.921 1.00 55.88 84 SER A O 1
ATOM 646 N N . ALA A 1 85 ? 4.740 -9.858 -33.665 1.00 56.78 85 ALA A N 1
ATOM 647 C CA . ALA A 1 85 ? 4.676 -9.636 -35.114 1.00 56.78 85 ALA A CA 1
ATOM 648 C C . ALA A 1 85 ? 5.051 -10.935 -35.855 1.00 56.78 85 ALA A C 1
ATOM 650 O O . ALA A 1 85 ? 6.230 -11.292 -35.876 1.00 56.78 85 ALA A O 1
ATOM 651 N N . PRO A 1 86 ? 4.111 -11.647 -36.510 1.00 52.56 86 PRO A N 1
ATOM 652 C CA . PRO A 1 86 ? 4.501 -12.549 -37.582 1.00 52.56 86 PRO A CA 1
ATOM 653 C C . PRO A 1 86 ? 5.085 -11.695 -38.713 1.00 52.56 86 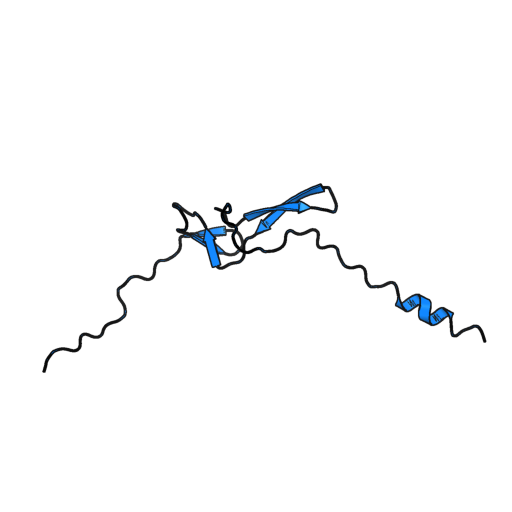PRO A C 1
ATOM 655 O O . PRO A 1 86 ? 4.420 -10.814 -39.263 1.00 52.56 86 PRO A O 1
ATOM 658 N N . SER A 1 87 ? 6.353 -11.933 -39.035 1.00 54.12 87 SER A N 1
ATOM 659 C CA . SER A 1 87 ? 7.038 -11.341 -40.177 1.00 54.12 87 SER A CA 1
ATOM 660 C C . SER A 1 87 ? 6.308 -11.731 -41.465 1.00 54.12 87 SER A C 1
ATOM 662 O O . SER A 1 87 ? 6.403 -12.852 -41.960 1.00 54.12 87 SER A O 1
ATOM 664 N N . ARG A 1 88 ? 5.553 -10.786 -42.030 1.00 57.69 88 ARG A N 1
ATOM 665 C CA . ARG A 1 88 ? 5.064 -10.874 -43.407 1.00 57.69 88 ARG A CA 1
ATOM 666 C C . ARG A 1 88 ? 6.288 -10.766 -44.326 1.00 57.69 88 ARG A C 1
ATOM 668 O O . ARG A 1 88 ? 6.779 -9.668 -44.567 1.00 57.69 88 ARG A O 1
ATOM 675 N N . GLY A 1 89 ? 6.818 -11.909 -44.762 1.00 56.03 89 GLY A N 1
ATOM 676 C CA . GLY A 1 89 ? 7.893 -11.973 -45.755 1.00 56.03 89 GLY A CA 1
ATOM 677 C C . GLY A 1 89 ? 7.447 -11.373 -47.097 1.00 56.03 89 GLY A C 1
ATOM 678 O O . GLY A 1 89 ? 6.258 -11.458 -47.421 1.00 56.03 89 GLY A O 1
ATOM 679 N N . PRO A 1 90 ? 8.349 -10.735 -47.866 1.00 64.19 90 PRO A N 1
ATOM 680 C CA . PRO A 1 90 ? 8.004 -10.219 -49.183 1.00 64.19 90 PRO A CA 1
ATOM 681 C C . PRO A 1 90 ? 7.840 -11.374 -50.183 1.00 64.19 90 PRO A C 1
ATOM 683 O O . PRO A 1 90 ? 8.551 -12.378 -50.103 1.00 64.19 90 PRO A O 1
ATOM 686 N N . SER A 1 91 ? 6.853 -11.216 -51.070 1.00 55.88 91 SER A N 1
ATOM 687 C CA . SER A 1 91 ? 6.568 -12.074 -52.231 1.00 55.88 91 SER A CA 1
ATOM 688 C C . SER A 1 91 ? 7.641 -11.993 -53.308 1.00 55.88 91 SER A C 1
ATOM 690 O O . SER A 1 91 ? 8.277 -10.920 -53.418 1.00 55.88 91 SER A O 1
#

Secondary structure (DSSP, 8-state):
--STTTTTTTTTS--------SPPPBPPPTT--SSEEEEE-TTTS-EEEEEBPTT-EE-SSSTT-EEEETTEEEE--PPPS-S--------